Protein AF-A0A7M4A0P5-F1 (afdb_monomer_lite)

Secondary structure (DSSP, 8-state):
-HHHHHHHHHHHHHHHHHHHHHHHHHHHHHHHHHHIIIIIHHHHHHHHHHHHS-GGG---HHHHHHHHHHHHHHHHHHHHHHHHHHTT-HHHHHHTHHHHHHHHHHHHHHHHHHHH-

pLDDT: mean 84.83, std 9.19, range [52.91, 94.38]

Sequence (117 aa):
LRDILSDLSRDYERLNDLMNQRETELSGRGMLIIIFVSIGLPVLIAFIVGLFAPASKGFQITGFNQTFSLFFAAASAVAVGVSGRMMGRLKDTLWWLPMWMAVSMGLYLGAVKAVGG

Radius of gyration: 21.14 Å; chains: 1; bounding box: 45×18×69 Å

Foldseek 3Di:
DVVVVVVVVVVVVVVVVVLVVQLVVLVVVLVVLLCCLLPVVLLVVLQVCQVPVAPVPPDPVPVVLVVVLVVSLVSSLVSLQVSCVSSVNNVVSNVCSVVSSCSSSCSNVVNNVVRRD

Structure (mmCIF, N/CA/C/O backbone):
data_AF-A0A7M4A0P5-F1
#
_entry.id   AF-A0A7M4A0P5-F1
#
loop_
_atom_site.group_PDB
_atom_site.id
_atom_site.type_symbol
_atom_site.label_atom_id
_atom_site.label_alt_id
_atom_site.label_comp_id
_atom_site.label_asym_id
_atom_site.label_entity_id
_atom_site.label_seq_id
_atom_site.pdbx_PDB_ins_code
_atom_site.Cartn_x
_atom_site.Cartn_y
_atom_site.Cartn_z
_atom_site.occupancy
_atom_site.B_iso_or_equiv
_atom_site.auth_seq_id
_atom_site.auth_comp_id
_atom_site.auth_asym_id
_atom_site.auth_atom_id
_atom_site.pdbx_PDB_model_num
ATOM 1 N N . LEU A 1 1 ? -26.772 7.241 41.431 1.00 65.81 1 LEU A N 1
ATOM 2 C CA . LEU A 1 1 ? -25.488 6.514 41.247 1.00 65.81 1 LEU A CA 1
ATOM 3 C C . LEU A 1 1 ? -25.711 5.115 40.678 1.00 65.81 1 LEU A C 1
ATOM 5 O O . LEU A 1 1 ? -25.116 4.819 39.655 1.00 65.81 1 LEU A O 1
ATOM 9 N N . ARG A 1 2 ? -26.605 4.300 41.264 1.00 73.44 2 ARG A N 1
ATOM 10 C CA . ARG A 1 2 ? -27.056 3.026 40.666 1.00 73.44 2 ARG A CA 1
ATOM 11 C C . ARG A 1 2 ? -27.646 3.194 39.259 1.00 73.44 2 ARG A C 1
ATOM 13 O O . ARG A 1 2 ? -27.227 2.474 38.364 1.00 73.44 2 ARG A O 1
ATOM 20 N N . ASP A 1 3 ? -28.519 4.181 39.064 1.00 77.69 3 ASP A N 1
ATOM 21 C CA . ASP A 1 3 ? -29.153 4.415 37.754 1.00 77.69 3 ASP A CA 1
ATOM 22 C C . ASP A 1 3 ? -28.143 4.870 36.691 1.00 77.69 3 ASP A C 1
ATOM 24 O O . ASP A 1 3 ? -28.108 4.322 35.603 1.00 77.69 3 ASP A O 1
ATOM 28 N N . ILE A 1 4 ? -27.214 5.764 37.049 1.00 76.62 4 ILE A N 1
ATOM 29 C CA . ILE A 1 4 ? -26.133 6.222 36.153 1.00 76.62 4 ILE A CA 1
ATOM 30 C C . ILE A 1 4 ? -25.213 5.064 35.738 1.00 76.62 4 ILE A C 1
ATOM 32 O O . ILE A 1 4 ? -24.785 4.991 34.591 1.00 76.62 4 ILE A O 1
ATOM 36 N N . LEU A 1 5 ? -24.896 4.156 36.667 1.00 76.94 5 LEU A N 1
ATOM 37 C CA . LEU A 1 5 ? -24.068 2.986 36.371 1.00 76.94 5 LEU A CA 1
ATOM 38 C C . LEU A 1 5 ? -24.801 2.004 35.442 1.00 76.94 5 LEU A C 1
ATOM 40 O O . LEU A 1 5 ? -24.193 1.443 34.534 1.00 76.94 5 LEU A O 1
ATOM 44 N N . SER A 1 6 ? -26.108 1.831 35.663 1.00 85.81 6 SER A N 1
ATOM 45 C CA . SER A 1 6 ? -26.991 1.030 34.813 1.00 85.81 6 SER A CA 1
ATOM 46 C C . SER A 1 6 ? -27.073 1.613 33.399 1.00 85.81 6 SER A C 1
ATOM 48 O O . SER A 1 6 ? -26.879 0.887 32.426 1.00 85.81 6 SER A O 1
ATOM 50 N N . ASP A 1 7 ? -27.271 2.923 33.270 1.00 84.19 7 ASP A N 1
ATOM 51 C CA . ASP A 1 7 ? -27.342 3.598 31.972 1.00 84.19 7 ASP A CA 1
ATOM 52 C C . ASP A 1 7 ? -26.002 3.526 31.222 1.00 84.19 7 ASP A C 1
ATOM 54 O O . ASP A 1 7 ? -25.971 3.137 30.056 1.00 84.19 7 ASP A O 1
ATOM 58 N N . LEU A 1 8 ? -24.877 3.757 31.910 1.00 85.06 8 LEU A N 1
ATOM 59 C CA . LEU A 1 8 ? -23.538 3.599 31.329 1.00 85.06 8 LEU A CA 1
ATOM 60 C C . LEU A 1 8 ? -23.256 2.166 30.864 1.00 85.06 8 LEU A C 1
ATOM 62 O O . LEU A 1 8 ? -22.663 1.983 29.803 1.00 85.06 8 LEU A O 1
ATOM 66 N N . SER A 1 9 ? -23.672 1.147 31.625 1.00 84.00 9 SER A N 1
ATOM 67 C CA . SER A 1 9 ? -23.495 -0.251 31.206 1.00 84.00 9 SER A CA 1
ATOM 68 C C . SER A 1 9 ? -24.287 -0.580 29.942 1.00 84.00 9 SER A C 1
ATOM 70 O O . SER A 1 9 ? -23.777 -1.252 29.049 1.00 84.00 9 SER A O 1
ATOM 72 N N . ARG A 1 10 ? -25.500 -0.034 29.827 1.00 88.75 10 ARG A N 1
ATOM 73 C CA . ARG A 1 10 ? -26.390 -0.259 28.689 1.00 88.75 10 ARG A CA 1
ATOM 74 C C . ARG A 1 10 ? -25.909 0.460 27.429 1.00 88.75 10 ARG A C 1
ATOM 76 O O . ARG A 1 10 ? -26.010 -0.085 26.329 1.00 88.75 10 ARG A O 1
ATOM 83 N N . ASP A 1 11 ? -25.357 1.660 27.584 1.00 89.31 11 ASP A N 1
ATOM 84 C CA . ASP A 1 11 ? -24.736 2.400 26.485 1.00 89.31 11 ASP A CA 1
ATOM 85 C C . ASP A 1 11 ? -23.421 1.754 26.036 1.00 89.31 11 ASP A C 1
ATOM 87 O O . ASP A 1 11 ? -23.143 1.690 24.838 1.00 89.31 11 ASP A O 1
ATOM 91 N N . TYR A 1 12 ? -22.637 1.215 26.972 1.00 87.44 12 TYR A N 1
ATOM 92 C CA . TYR A 1 12 ? -21.416 0.480 26.651 1.00 87.44 12 TYR A CA 1
ATOM 93 C C . TYR A 1 12 ? -21.703 -0.780 25.828 1.00 87.44 12 TYR A C 1
ATOM 95 O O . TYR A 1 12 ? -21.047 -1.015 24.815 1.00 87.44 12 TYR A O 1
ATOM 103 N N . GLU A 1 13 ? -22.705 -1.562 26.226 1.00 90.19 13 GLU A N 1
ATOM 104 C CA . GLU A 1 13 ? -23.100 -2.786 25.526 1.00 90.19 13 GLU A CA 1
ATOM 105 C C . GLU A 1 13 ? -23.557 -2.485 24.090 1.00 90.19 13 GLU A C 1
ATOM 107 O O . GLU A 1 13 ? -23.064 -3.091 23.139 1.00 90.19 13 GLU A O 1
ATOM 112 N N . ARG A 1 14 ? -24.365 -1.432 23.903 1.00 90.75 14 ARG A N 1
ATOM 113 C CA . ARG A 1 14 ? -24.732 -0.940 22.565 1.00 90.75 14 ARG A CA 1
ATOM 114 C C . ARG A 1 14 ? -23.530 -0.513 21.734 1.00 90.75 14 ARG A C 1
ATOM 116 O O . ARG A 1 14 ? -23.475 -0.815 20.545 1.00 90.75 14 ARG A O 1
ATOM 123 N N . LEU A 1 15 ? -22.592 0.228 22.318 1.00 87.81 15 LEU A N 1
ATOM 124 C CA . LEU A 1 15 ? -21.390 0.658 21.603 1.00 87.81 15 LEU A CA 1
ATOM 125 C C . LEU A 1 15 ? -20.536 -0.538 21.181 1.00 87.81 15 LEU A C 1
ATOM 127 O O . LEU A 1 15 ? -20.020 -0.548 20.063 1.00 87.81 15 LEU A O 1
ATOM 131 N N . ASN A 1 16 ? -20.420 -1.543 22.044 1.00 88.75 16 ASN A N 1
ATOM 132 C CA . ASN A 1 16 ? -19.693 -2.767 21.750 1.00 88.75 16 ASN A CA 1
ATOM 133 C C . ASN A 1 16 ? -20.355 -3.560 20.611 1.00 88.75 16 ASN A C 1
ATOM 135 O O . ASN A 1 16 ? -19.671 -3.963 19.671 1.00 88.75 16 ASN A O 1
ATOM 139 N N . ASP A 1 17 ? -21.682 -3.694 20.631 1.00 90.94 17 ASP A N 1
ATOM 140 C CA . ASP A 1 17 ? -22.439 -4.353 19.562 1.00 90.94 17 ASP A CA 1
ATOM 141 C C . ASP A 1 17 ? -22.293 -3.620 18.221 1.00 90.94 17 ASP A C 1
ATOM 143 O O . ASP A 1 17 ? -22.026 -4.239 17.189 1.00 90.94 17 ASP A O 1
ATOM 147 N N . LEU A 1 18 ? -22.381 -2.284 18.233 1.00 85.94 18 LEU A N 1
ATOM 148 C CA . LEU A 1 18 ? -22.188 -1.453 17.040 1.00 85.94 18 LEU A CA 1
ATOM 149 C C . LEU A 1 18 ? -20.757 -1.541 16.496 1.00 85.94 18 LEU A C 1
ATOM 151 O O . LEU A 1 18 ? -20.554 -1.544 15.278 1.00 85.94 18 LEU A O 1
ATOM 155 N N . MET A 1 19 ? -19.756 -1.608 17.375 1.00 84.44 19 MET A N 1
ATOM 156 C CA . MET A 1 19 ? -18.367 -1.824 16.973 1.00 84.44 19 MET A CA 1
ATOM 157 C C . MET A 1 19 ? -18.178 -3.195 16.327 1.00 84.44 19 MET A C 1
ATOM 159 O O . MET A 1 19 ? -17.572 -3.277 15.259 1.00 84.44 19 MET A O 1
ATOM 163 N N . ASN A 1 20 ? -18.735 -4.246 16.928 1.00 85.88 20 ASN A N 1
ATOM 164 C CA . ASN A 1 20 ? -18.632 -5.605 16.412 1.00 85.88 20 ASN A CA 1
ATOM 165 C C . ASN A 1 20 ? -19.333 -5.751 15.049 1.00 85.88 20 ASN A C 1
ATOM 167 O O . ASN A 1 20 ? -18.789 -6.342 14.113 1.00 85.88 20 ASN A O 1
ATOM 171 N N . GLN A 1 21 ? -20.509 -5.136 14.892 1.00 86.38 21 GLN A N 1
ATOM 172 C CA . GLN A 1 21 ? -21.219 -5.104 13.615 1.00 86.38 21 GLN A CA 1
ATOM 173 C C . GLN A 1 21 ? -20.411 -4.363 12.540 1.00 86.38 21 GLN A C 1
ATOM 175 O O . GLN A 1 21 ? -20.231 -4.879 11.435 1.00 86.38 21 GLN A O 1
ATOM 180 N N . ARG A 1 22 ? -19.853 -3.190 12.874 1.00 81.62 22 ARG A N 1
ATOM 181 C CA . ARG A 1 22 ? -18.974 -2.433 11.970 1.00 81.62 22 ARG A CA 1
ATOM 182 C C . ARG A 1 22 ? -17.777 -3.272 11.524 1.00 81.62 22 ARG A C 1
ATOM 184 O O . ARG A 1 22 ? -17.454 -3.275 10.339 1.00 81.62 22 ARG A O 1
ATOM 191 N N . GLU A 1 23 ? -17.092 -3.933 12.453 1.00 81.06 23 GLU A N 1
ATOM 192 C CA . GLU A 1 23 ? -15.912 -4.743 12.138 1.00 81.06 23 GLU A CA 1
ATOM 193 C C . GLU A 1 23 ? -16.275 -5.910 11.212 1.00 81.06 23 GLU A C 1
ATOM 195 O O . GLU A 1 23 ? -15.597 -6.148 10.210 1.00 81.06 23 GLU A O 1
ATOM 200 N N . THR A 1 24 ? -17.403 -6.569 11.471 1.00 83.75 24 THR A N 1
ATOM 201 C CA . THR A 1 24 ? -17.895 -7.680 10.649 1.00 83.75 24 THR A CA 1
ATOM 202 C C . THR A 1 24 ? -18.227 -7.227 9.223 1.00 83.75 24 THR A C 1
ATOM 204 O O . THR A 1 24 ? -17.818 -7.868 8.256 1.00 83.75 24 THR A O 1
ATOM 207 N N . GLU A 1 25 ? -18.907 -6.090 9.061 1.00 83.88 25 GLU A N 1
ATOM 208 C CA . GLU A 1 25 ? -19.312 -5.585 7.743 1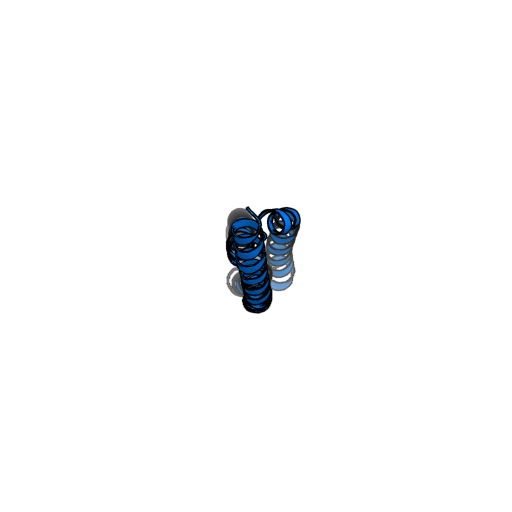.00 83.88 25 GL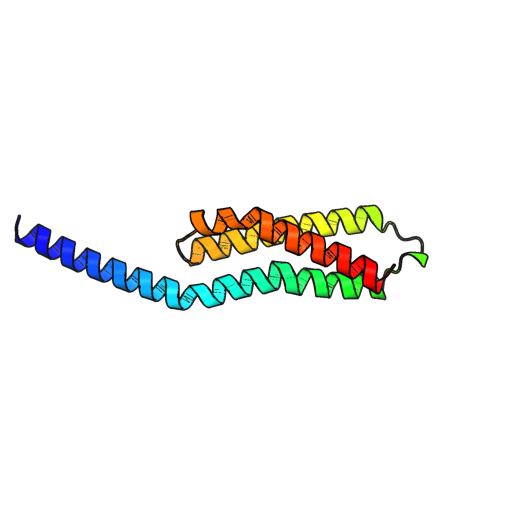U A CA 1
ATOM 209 C C . GLU A 1 25 ? -18.158 -4.949 6.945 1.00 83.88 25 GLU A C 1
ATOM 211 O O . GLU A 1 25 ? -18.136 -5.009 5.710 1.00 83.88 25 GLU A O 1
ATOM 216 N N . LEU A 1 26 ? -17.197 -4.314 7.627 1.00 84.31 26 LEU A N 1
ATOM 217 C CA . LEU A 1 26 ? -16.128 -3.546 6.978 1.00 84.31 26 LEU A CA 1
ATOM 218 C C . LEU A 1 26 ? -14.810 -4.306 6.829 1.00 84.31 26 LEU A C 1
ATOM 220 O O . LEU A 1 26 ? -14.016 -3.920 5.969 1.00 84.31 26 LEU A O 1
ATOM 224 N N . SER A 1 27 ? -14.574 -5.377 7.590 1.00 85.00 27 SER A N 1
ATOM 225 C CA . SER A 1 27 ? -13.334 -6.166 7.495 1.00 85.00 27 SER A CA 1
ATOM 226 C C . SER A 1 27 ? -13.111 -6.732 6.093 1.00 85.00 27 SER A C 1
ATOM 228 O O . SER A 1 27 ? -12.055 -6.517 5.495 1.00 85.00 27 SER A O 1
ATOM 230 N N . GLY A 1 28 ? -14.134 -7.370 5.515 1.00 85.94 28 GLY A N 1
ATOM 231 C CA . GLY A 1 28 ? -14.066 -7.923 4.162 1.00 85.94 28 GLY A CA 1
ATOM 232 C C . GLY A 1 28 ? -13.796 -6.850 3.105 1.00 85.94 28 GLY A C 1
ATOM 233 O O . GLY A 1 28 ? -12.939 -7.024 2.242 1.00 85.94 28 GLY A O 1
ATOM 234 N N . ARG A 1 29 ? -14.465 -5.694 3.204 1.00 88.56 29 ARG A N 1
ATOM 235 C CA . ARG A 1 29 ? -14.275 -4.574 2.265 1.00 88.56 29 ARG A CA 1
ATOM 236 C C . ARG A 1 29 ? -12.883 -3.955 2.380 1.00 88.56 29 ARG A C 1
ATOM 238 O O . ARG A 1 29 ? -12.251 -3.707 1.357 1.00 88.56 29 ARG A O 1
ATOM 245 N N . GLY A 1 30 ? -12.394 -3.739 3.602 1.00 87.94 30 GLY A N 1
ATOM 246 C CA . GLY A 1 30 ? -11.047 -3.224 3.846 1.00 87.94 30 GLY A CA 1
ATOM 247 C C . GLY A 1 30 ? -9.973 -4.156 3.288 1.00 87.94 30 GLY A C 1
ATOM 248 O O . GLY A 1 30 ? -9.065 -3.712 2.588 1.00 87.94 30 GLY A O 1
ATOM 249 N N . MET A 1 31 ? -10.118 -5.465 3.506 1.00 88.88 31 MET A N 1
ATOM 250 C CA . MET A 1 31 ? -9.176 -6.445 2.970 1.00 88.88 31 MET A CA 1
ATOM 251 C C . MET A 1 31 ? -9.180 -6.482 1.435 1.00 88.88 31 MET A C 1
ATOM 253 O O . MET A 1 31 ? -8.117 -6.523 0.816 1.00 88.88 31 MET A O 1
ATOM 257 N N . LEU A 1 32 ? -10.356 -6.405 0.802 1.00 91.50 32 LEU A N 1
ATOM 258 C CA . LEU A 1 32 ? -10.468 -6.353 -0.659 1.00 91.50 32 LEU A CA 1
ATOM 259 C C . LEU A 1 32 ? -9.756 -5.131 -1.255 1.00 91.50 32 LEU A C 1
ATOM 261 O O . LEU A 1 32 ? -9.066 -5.271 -2.263 1.00 91.50 32 LEU A O 1
ATOM 265 N N . ILE A 1 33 ? -9.872 -3.956 -0.623 1.00 91.75 33 ILE A N 1
ATOM 266 C CA . ILE A 1 33 ? -9.164 -2.739 -1.056 1.00 91.75 33 ILE A CA 1
ATOM 267 C C . ILE A 1 33 ? -7.648 -2.957 -0.994 1.00 91.75 33 ILE A C 1
ATOM 269 O O . ILE A 1 33 ? -6.944 -2.667 -1.963 1.00 91.75 33 ILE A O 1
ATOM 273 N N . ILE A 1 34 ? -7.144 -3.500 0.118 1.00 92.44 34 ILE A N 1
ATOM 274 C CA . ILE A 1 34 ? -5.711 -3.758 0.303 1.00 92.44 34 ILE A CA 1
ATOM 275 C C . ILE A 1 34 ? -5.190 -4.727 -0.763 1.00 92.44 34 ILE A C 1
ATOM 277 O O . ILE A 1 34 ? -4.160 -4.448 -1.377 1.00 92.44 34 ILE A O 1
ATOM 281 N N . ILE A 1 35 ? -5.906 -5.826 -1.020 1.00 93.06 35 ILE A N 1
ATOM 282 C CA . ILE A 1 35 ? -5.535 -6.829 -2.030 1.00 93.06 35 ILE A CA 1
ATOM 283 C C . ILE A 1 35 ? -5.565 -6.223 -3.434 1.00 93.06 35 ILE A C 1
ATOM 285 O O . ILE A 1 35 ? -4.619 -6.389 -4.203 1.00 93.06 35 ILE A O 1
ATOM 289 N N . PHE A 1 36 ? -6.626 -5.498 -3.783 1.00 93.81 36 PHE A N 1
ATOM 290 C CA . PHE A 1 36 ? -6.755 -4.905 -5.109 1.00 93.81 36 PHE A CA 1
ATOM 291 C C . PHE A 1 36 ? -5.624 -3.911 -5.394 1.00 93.81 36 PHE A C 1
ATOM 293 O O . PHE A 1 36 ? -4.998 -3.977 -6.452 1.00 93.81 36 PHE A O 1
ATOM 300 N N . VAL A 1 37 ? -5.315 -3.036 -4.434 1.00 93.56 37 VAL A N 1
ATOM 301 C CA . VAL A 1 37 ? -4.283 -2.005 -4.604 1.00 93.56 37 VAL A CA 1
ATOM 302 C C . VAL A 1 37 ? -2.869 -2.565 -4.497 1.00 93.56 37 VAL A C 1
ATOM 304 O O . VAL A 1 37 ? -1.999 -2.134 -5.244 1.00 93.56 37 VAL A O 1
ATOM 307 N N . SER A 1 38 ? -2.628 -3.522 -3.600 1.00 92.62 38 SER A N 1
ATOM 308 C CA . SER A 1 38 ? -1.274 -4.027 -3.326 1.00 92.62 38 SER A CA 1
ATOM 309 C C . SER A 1 38 ? -0.887 -5.247 -4.155 1.00 92.62 38 SER A C 1
ATOM 311 O O . SER A 1 38 ? 0.281 -5.612 -4.171 1.00 92.62 38 SER A O 1
ATOM 313 N N . ILE A 1 39 ? -1.840 -5.906 -4.817 1.00 93.44 39 ILE A N 1
ATOM 314 C CA . ILE A 1 39 ? -1.584 -7.105 -5.629 1.00 93.44 39 ILE A CA 1
ATOM 315 C C . ILE A 1 39 ? -2.141 -6.909 -7.035 1.00 93.44 39 ILE A C 1
ATOM 317 O O . ILE A 1 39 ? -1.390 -6.968 -8.006 1.00 93.44 39 ILE A O 1
ATOM 321 N N . GLY A 1 40 ? -3.444 -6.641 -7.151 1.00 91.69 40 GLY A N 1
ATOM 322 C CA . GLY A 1 40 ? -4.127 -6.575 -8.445 1.00 91.69 40 GLY A CA 1
ATOM 323 C C . GLY A 1 40 ? -3.547 -5.508 -9.375 1.00 91.69 40 GLY A C 1
ATOM 324 O O . GLY A 1 40 ? -3.117 -5.819 -10.485 1.00 91.69 40 GLY A O 1
ATOM 325 N N . LEU A 1 41 ? -3.499 -4.259 -8.909 1.00 92.88 41 LEU A N 1
ATOM 326 C CA . LEU A 1 41 ? -3.003 -3.122 -9.688 1.00 92.88 41 LEU A CA 1
ATOM 327 C C . LEU A 1 41 ? -1.525 -3.265 -10.110 1.00 92.88 41 LEU A C 1
ATOM 329 O O . LEU A 1 41 ? -1.258 -3.112 -11.305 1.00 92.88 41 LEU A O 1
ATOM 333 N N . PRO A 1 42 ? -0.575 -3.591 -9.207 1.00 91.81 42 PRO A N 1
ATOM 334 C CA . PRO A 1 42 ? 0.825 -3.811 -9.565 1.00 91.81 42 PRO A CA 1
ATOM 335 C C . PRO A 1 42 ? 1.010 -4.860 -10.657 1.00 91.81 42 PRO A C 1
ATOM 3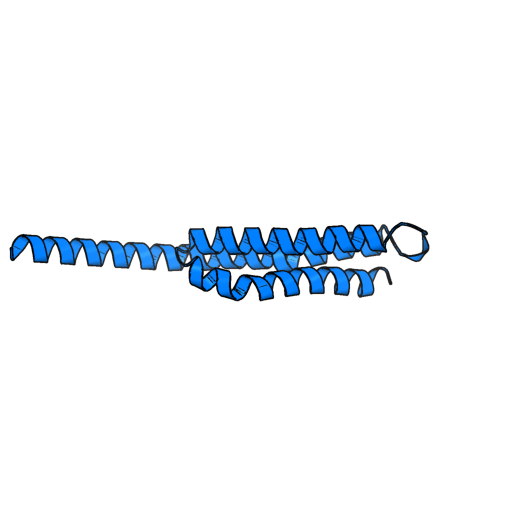37 O O . PRO A 1 42 ? 1.727 -4.612 -11.623 1.00 91.81 42 PRO A O 1
ATOM 340 N N . VAL A 1 43 ? 0.339 -6.010 -10.535 1.00 90.94 43 VAL A N 1
ATOM 341 C CA . VAL A 1 43 ? 0.453 -7.115 -11.498 1.00 90.94 43 VAL A CA 1
ATOM 342 C C . VAL A 1 43 ? -0.118 -6.721 -12.858 1.00 90.94 43 VAL A C 1
ATOM 344 O O . VAL A 1 43 ? 0.520 -6.951 -13.884 1.00 90.94 43 VAL A O 1
ATOM 347 N N . LEU A 1 44 ? -1.296 -6.095 -12.879 1.00 91.12 44 LEU A N 1
ATOM 348 C CA . LEU A 1 44 ? -1.971 -5.703 -14.117 1.00 91.12 44 LEU A CA 1
ATOM 349 C C . LEU A 1 44 ? -1.157 -4.641 -14.874 1.00 91.12 44 LEU A C 1
ATOM 351 O O . LEU A 1 44 ? -0.926 -4.769 -16.076 1.00 91.12 44 LEU A O 1
ATOM 355 N N . ILE A 1 45 ? -0.656 -3.625 -14.169 1.00 89.00 45 ILE A N 1
ATOM 356 C CA . ILE A 1 45 ? 0.163 -2.573 -14.782 1.00 89.00 45 ILE A CA 1
ATOM 357 C C . ILE A 1 45 ? 1.518 -3.127 -15.228 1.00 89.00 45 ILE A C 1
ATOM 359 O O . ILE A 1 45 ? 1.943 -2.835 -16.344 1.00 89.00 45 ILE A O 1
ATOM 363 N N . ALA A 1 46 ? 2.173 -3.963 -14.419 1.00 87.31 46 ALA A N 1
ATOM 364 C CA . ALA A 1 46 ? 3.419 -4.619 -14.808 1.00 87.31 46 ALA A CA 1
ATOM 365 C C . ALA A 1 46 ? 3.265 -5.456 -16.084 1.00 87.31 46 ALA A C 1
ATOM 367 O O . ALA A 1 46 ? 4.142 -5.431 -16.944 1.00 87.31 46 ALA A O 1
ATOM 368 N N . PHE A 1 47 ? 2.135 -6.151 -16.234 1.00 85.31 47 PHE A N 1
ATOM 369 C CA . PHE A 1 47 ? 1.822 -6.917 -17.436 1.00 85.31 47 PHE A CA 1
ATOM 370 C C . PHE A 1 47 ? 1.688 -6.020 -18.675 1.00 85.31 47 PHE A C 1
ATOM 372 O O . PHE A 1 47 ? 2.304 -6.295 -19.703 1.00 85.31 47 PHE A O 1
ATOM 379 N N . ILE A 1 48 ? 0.947 -4.911 -18.575 1.00 85.50 48 ILE A N 1
ATOM 380 C CA . ILE A 1 48 ? 0.799 -3.943 -19.676 1.00 85.50 48 ILE A CA 1
ATOM 381 C C . ILE A 1 48 ? 2.159 -3.336 -20.046 1.00 85.50 48 ILE A C 1
ATOM 383 O O . ILE A 1 48 ? 2.523 -3.294 -21.221 1.00 85.50 48 ILE A O 1
ATOM 387 N N . VAL A 1 49 ? 2.931 -2.890 -19.054 1.00 81.44 49 VAL A N 1
ATOM 388 C CA . VAL A 1 49 ? 4.258 -2.297 -19.271 1.00 81.44 49 VAL A CA 1
ATOM 389 C C . VAL A 1 49 ? 5.204 -3.309 -19.914 1.00 81.44 49 VAL A C 1
ATOM 391 O O . VAL A 1 49 ? 5.872 -2.972 -20.887 1.00 81.44 49 VAL A O 1
ATOM 394 N N . GLY A 1 50 ? 5.230 -4.552 -19.429 1.00 78.00 50 GLY A N 1
ATOM 395 C CA . GLY A 1 50 ? 6.083 -5.603 -19.981 1.00 78.00 50 GLY A CA 1
ATOM 396 C C . GLY A 1 50 ? 5.760 -5.938 -21.440 1.00 78.00 50 GLY A C 1
ATOM 397 O O . GLY A 1 50 ? 6.677 -6.132 -22.233 1.00 78.00 50 GLY A O 1
ATOM 398 N N . LEU A 1 51 ? 4.476 -5.947 -21.816 1.00 79.81 51 LEU A N 1
ATOM 399 C CA . LEU A 1 51 ? 4.055 -6.226 -23.191 1.00 79.81 51 LEU A CA 1
ATOM 400 C C . LEU A 1 51 ? 4.321 -5.066 -24.159 1.00 79.81 51 LEU A C 1
ATOM 402 O O . LEU A 1 51 ? 4.741 -5.294 -25.293 1.00 79.81 51 LEU A O 1
ATOM 406 N N . PHE A 1 52 ? 4.045 -3.828 -23.742 1.00 77.25 52 PHE A N 1
ATOM 407 C CA . PHE A 1 52 ? 4.028 -2.674 -24.649 1.00 77.25 52 PHE A CA 1
ATOM 408 C C . PHE A 1 52 ? 5.277 -1.787 -24.574 1.00 77.25 52 PHE A C 1
ATOM 410 O O . PHE A 1 52 ? 5.540 -1.040 -25.515 1.00 77.25 52 PHE A O 1
ATOM 417 N N . ALA A 1 53 ? 6.075 -1.886 -23.509 1.00 71.75 53 ALA A N 1
ATOM 418 C CA . ALA A 1 53 ? 7.340 -1.168 -23.344 1.00 71.75 53 ALA A CA 1
ATOM 419 C C . ALA A 1 53 ? 8.518 -2.129 -23.052 1.00 71.75 53 ALA A C 1
ATOM 421 O O . ALA A 1 53 ? 9.188 -1.989 -22.025 1.00 71.75 53 ALA A O 1
ATOM 422 N N . PRO A 1 54 ? 8.792 -3.110 -23.938 1.00 65.25 54 PRO A N 1
ATOM 423 C CA . PRO A 1 54 ? 9.836 -4.103 -23.710 1.00 65.25 54 PRO A CA 1
ATOM 424 C C . PRO A 1 54 ? 11.232 -3.477 -23.718 1.00 65.25 54 PRO A C 1
ATOM 426 O O . PRO A 1 54 ? 11.510 -2.514 -24.447 1.00 65.25 54 PRO A O 1
ATOM 429 N N . ALA A 1 55 ? 12.138 -4.068 -22.934 1.00 63.12 55 ALA A N 1
ATOM 430 C CA . ALA A 1 55 ? 13.447 -3.481 -22.675 1.00 63.12 55 ALA A CA 1
ATOM 431 C C . ALA A 1 55 ? 14.325 -3.301 -23.928 1.00 63.12 55 ALA A C 1
ATOM 433 O O . ALA A 1 55 ? 15.153 -2.392 -24.012 1.00 63.12 55 ALA A O 1
ATOM 434 N N . SER A 1 56 ? 14.075 -4.125 -24.943 1.00 60.75 56 SER A N 1
ATOM 435 C CA . SER A 1 56 ? 14.760 -4.134 -26.236 1.00 60.75 56 SER A CA 1
ATOM 436 C C . SER A 1 56 ? 14.537 -2.882 -27.095 1.00 60.75 56 SER A C 1
ATOM 438 O O . SER A 1 56 ? 15.261 -2.677 -28.066 1.00 60.75 56 SER A O 1
ATOM 440 N N . LYS A 1 57 ? 13.553 -2.032 -26.765 1.00 59.28 57 LYS A N 1
ATOM 441 C CA . LYS A 1 57 ? 13.182 -0.848 -27.563 1.00 59.28 57 LYS A CA 1
ATOM 442 C C . LYS A 1 57 ? 13.918 0.442 -27.158 1.00 59.28 57 LYS A C 1
ATOM 444 O O . LYS A 1 57 ? 13.644 1.486 -27.740 1.00 59.28 57 LYS A O 1
ATOM 449 N N . GLY A 1 58 ? 14.841 0.393 -26.189 1.00 54.84 58 GLY A N 1
ATOM 450 C CA . GLY A 1 58 ? 15.681 1.542 -25.806 1.00 54.84 58 GLY A CA 1
ATOM 451 C C . GLY A 1 58 ? 14.978 2.621 -24.967 1.00 54.84 58 GLY A C 1
ATOM 452 O O . GLY A 1 58 ? 15.455 3.750 -24.885 1.00 54.84 58 GLY A O 1
ATOM 453 N N . PHE A 1 59 ? 13.840 2.295 -24.348 1.00 63.56 59 PHE A N 1
ATOM 454 C CA . PHE A 1 59 ? 13.113 3.200 -23.452 1.00 63.56 59 PHE A CA 1
ATOM 455 C C . PHE A 1 59 ? 13.830 3.329 -22.090 1.00 63.56 59 PHE A C 1
ATOM 457 O O . PHE A 1 59 ? 14.526 2.411 -21.667 1.00 63.56 59 PHE A O 1
ATOM 464 N N . GLN A 1 60 ? 13.665 4.447 -21.372 1.00 61.38 60 GLN A N 1
ATOM 465 C CA . GLN A 1 60 ? 14.251 4.679 -20.035 1.00 61.38 60 GLN A CA 1
ATOM 466 C C . GLN A 1 60 ? 13.551 3.818 -18.957 1.00 61.38 60 GLN A C 1
ATOM 468 O O . GLN A 1 60 ? 12.802 4.313 -18.116 1.00 61.38 60 GLN A O 1
ATOM 473 N N . ILE A 1 61 ? 13.772 2.503 -18.996 1.00 69.25 61 ILE A N 1
ATOM 474 C CA . ILE A 1 61 ? 13.035 1.506 -18.201 1.00 69.25 61 ILE A CA 1
ATOM 475 C C . ILE A 1 61 ? 13.384 1.591 -16.711 1.00 69.25 61 ILE A C 1
ATOM 477 O O . ILE A 1 61 ? 12.524 1.367 -15.863 1.00 69.25 61 ILE A O 1
ATOM 481 N N . THR A 1 62 ? 14.621 1.961 -16.369 1.00 72.81 62 THR A N 1
ATOM 482 C CA . THR A 1 62 ? 15.081 2.005 -14.972 1.00 72.81 62 THR A CA 1
ATOM 483 C C . THR A 1 62 ? 14.387 3.106 -14.172 1.00 72.81 62 THR A C 1
ATOM 485 O O . THR A 1 62 ? 13.801 2.820 -13.130 1.00 72.81 62 THR A O 1
ATOM 488 N N . GLY A 1 63 ? 14.400 4.349 -14.670 1.00 77.88 63 GLY A N 1
ATOM 489 C CA . GLY A 1 63 ? 13.748 5.476 -13.993 1.00 77.88 63 GLY A CA 1
ATOM 490 C C . GLY A 1 63 ? 12.232 5.297 -13.919 1.00 77.88 63 GLY A C 1
ATOM 491 O O . GLY A 1 63 ? 11.635 5.497 -12.865 1.00 77.88 63 GLY A O 1
ATOM 492 N N . PHE A 1 64 ? 11.627 4.814 -15.006 1.00 81.81 64 PHE A N 1
ATOM 493 C CA . PHE A 1 64 ? 10.202 4.503 -15.061 1.00 81.81 64 PHE A CA 1
ATOM 494 C C . PHE A 1 64 ? 9.804 3.443 -14.023 1.00 81.81 64 PHE A C 1
ATOM 496 O O . PHE A 1 64 ? 8.920 3.682 -13.199 1.00 81.81 64 PHE A O 1
ATOM 503 N N . ASN A 1 65 ? 10.492 2.297 -13.994 1.00 82.81 65 ASN A N 1
ATOM 504 C CA . ASN A 1 65 ? 10.186 1.229 -13.042 1.00 82.81 65 ASN A CA 1
ATOM 505 C C . ASN A 1 65 ? 10.417 1.652 -11.595 1.00 82.81 65 ASN A C 1
ATOM 507 O O . ASN A 1 65 ? 9.636 1.270 -10.726 1.00 82.81 65 ASN A O 1
ATOM 511 N N . GLN A 1 66 ? 11.440 2.464 -11.329 1.00 85.62 66 GLN A N 1
ATOM 512 C CA . GLN A 1 66 ? 11.675 3.009 -9.998 1.00 85.62 66 GLN A CA 1
ATOM 513 C C . GLN A 1 66 ? 10.519 3.918 -9.556 1.00 85.62 66 GLN A C 1
ATOM 515 O O . GLN A 1 66 ? 10.001 3.743 -8.451 1.00 85.62 66 GLN A O 1
ATOM 520 N N . THR A 1 67 ? 10.047 4.826 -10.415 1.00 87.62 67 THR A N 1
ATOM 521 C CA . THR A 1 67 ? 8.896 5.687 -10.105 1.00 87.62 67 THR A CA 1
ATOM 522 C C . THR A 1 67 ? 7.630 4.874 -9.845 1.00 87.62 67 THR A C 1
ATOM 524 O O . THR A 1 67 ? 6.957 5.113 -8.844 1.00 87.62 67 THR A O 1
ATOM 527 N N . PHE A 1 68 ? 7.326 3.882 -10.685 1.00 87.75 68 PHE A N 1
ATOM 528 C CA . PHE A 1 68 ? 6.154 3.026 -10.482 1.00 87.75 68 PHE A CA 1
ATOM 529 C C . PHE A 1 68 ? 6.265 2.179 -9.213 1.00 87.75 68 PHE A C 1
ATOM 531 O O . PHE A 1 68 ? 5.302 2.077 -8.460 1.00 87.75 68 PHE A O 1
ATOM 538 N N . SER A 1 69 ? 7.448 1.643 -8.915 1.00 88.50 69 SER A N 1
ATOM 539 C CA . SER A 1 69 ? 7.688 0.880 -7.688 1.00 88.50 69 SER A CA 1
ATOM 540 C C . SER A 1 69 ? 7.416 1.714 -6.422 1.00 88.50 69 SER A C 1
ATOM 542 O O . SER A 1 69 ? 6.738 1.247 -5.505 1.00 88.50 69 SER A O 1
ATOM 544 N N . LEU A 1 70 ? 7.847 2.983 -6.406 1.00 90.94 70 LEU A N 1
ATOM 545 C CA . LEU A 1 70 ? 7.579 3.929 -5.317 1.00 90.94 70 LEU A CA 1
ATOM 546 C C . LEU A 1 70 ? 6.107 4.342 -5.259 1.00 90.94 70 LEU A C 1
ATOM 548 O O . LEU A 1 70 ? 5.539 4.431 -4.171 1.00 90.94 70 LEU A O 1
ATOM 552 N N . PHE A 1 71 ? 5.481 4.567 -6.416 1.00 92.62 71 PHE A N 1
ATOM 553 C CA . PHE A 1 71 ? 4.054 4.859 -6.503 1.00 92.62 71 PHE A CA 1
ATOM 554 C C . PHE A 1 71 ? 3.221 3.732 -5.886 1.00 92.62 71 PHE A C 1
ATOM 556 O O . PHE A 1 71 ? 2.351 3.999 -5.064 1.00 92.62 71 PHE A O 1
ATOM 563 N N . PHE A 1 72 ? 3.518 2.476 -6.221 1.00 93.19 72 PHE A N 1
ATOM 564 C CA . PHE A 1 72 ? 2.806 1.319 -5.684 1.00 93.19 72 PHE A CA 1
ATOM 565 C C . PHE A 1 72 ? 3.029 1.131 -4.185 1.00 93.19 72 PHE A C 1
ATOM 567 O O . PHE A 1 72 ? 2.079 0.834 -3.461 1.00 93.19 72 PHE A O 1
ATOM 574 N N . ALA A 1 73 ? 4.239 1.396 -3.692 1.00 93.06 73 ALA A N 1
ATOM 575 C CA . ALA A 1 73 ? 4.503 1.422 -2.259 1.00 93.06 73 ALA A CA 1
ATOM 576 C C . ALA A 1 73 ? 3.660 2.503 -1.547 1.00 93.06 73 ALA A C 1
ATOM 578 O O . ALA A 1 73 ? 3.003 2.221 -0.543 1.00 93.06 73 ALA A O 1
ATOM 579 N N . ALA A 1 74 ? 3.606 3.725 -2.087 1.00 94.38 74 ALA A N 1
ATOM 580 C CA . ALA A 1 74 ? 2.794 4.808 -1.530 1.00 94.38 74 ALA A CA 1
ATOM 581 C C . ALA A 1 74 ? 1.284 4.511 -1.607 1.00 94.38 74 ALA A C 1
ATOM 583 O O . ALA A 1 74 ? 0.557 4.726 -0.637 1.00 94.38 74 ALA A O 1
ATOM 584 N N . ALA A 1 75 ? 0.808 3.967 -2.728 1.00 93.62 75 ALA A N 1
ATOM 585 C CA . ALA A 1 75 ? -0.590 3.596 -2.925 1.00 93.62 75 ALA A CA 1
ATOM 586 C C . ALA A 1 75 ? -1.032 2.502 -1.942 1.00 93.62 75 ALA A C 1
ATOM 588 O O . ALA A 1 75 ? -2.096 2.618 -1.332 1.00 93.62 75 ALA A O 1
ATOM 589 N N . SER A 1 76 ? -0.195 1.485 -1.715 1.00 93.44 76 SER A N 1
ATOM 590 C CA . SER A 1 76 ? -0.440 0.454 -0.703 1.00 93.44 76 SER A CA 1
ATOM 591 C C . SER A 1 76 ? -0.496 1.034 0.709 1.00 93.44 76 SER A C 1
ATOM 593 O O . SER A 1 76 ? -1.388 0.673 1.474 1.00 93.44 76 SER A O 1
ATOM 595 N N . ALA A 1 77 ? 0.382 1.981 1.049 1.00 93.56 77 ALA A N 1
ATOM 596 C CA . ALA A 1 77 ? 0.333 2.660 2.344 1.00 93.56 77 ALA A CA 1
ATOM 597 C C . ALA A 1 77 ? -0.991 3.422 2.548 1.00 93.56 77 ALA A C 1
ATOM 599 O O . ALA A 1 77 ? -1.609 3.322 3.611 1.00 93.56 77 ALA A O 1
ATOM 600 N N . VAL A 1 78 ? -1.473 4.124 1.516 1.00 93.56 78 VAL A N 1
ATOM 601 C CA . VAL A 1 78 ? -2.774 4.814 1.550 1.00 93.56 78 VAL A CA 1
ATOM 602 C C . VAL A 1 78 ? -3.926 3.815 1.678 1.00 93.56 78 VAL A C 1
ATOM 604 O O . VAL A 1 78 ? -4.807 4.009 2.514 1.00 93.56 78 VAL A O 1
ATOM 607 N N . ALA A 1 79 ? -3.911 2.723 0.912 1.00 92.38 79 ALA A N 1
ATOM 608 C CA . ALA A 1 79 ? -4.952 1.696 0.954 1.00 92.38 79 ALA A CA 1
ATOM 609 C C . ALA A 1 79 ? -5.064 1.031 2.336 1.00 92.38 79 ALA A C 1
ATOM 611 O O . ALA A 1 79 ? -6.166 0.888 2.871 1.00 92.38 79 ALA A O 1
ATOM 612 N N . VAL A 1 80 ? -3.926 0.681 2.941 1.00 92.44 80 VAL A N 1
ATOM 613 C CA . VAL A 1 80 ? -3.843 0.123 4.299 1.00 92.44 80 VAL A CA 1
ATOM 614 C C . VAL A 1 80 ? -4.326 1.146 5.332 1.00 92.44 80 VAL A C 1
ATOM 616 O O . VAL A 1 80 ? -5.114 0.802 6.213 1.00 92.44 80 VAL A O 1
ATOM 619 N N . GLY A 1 81 ? -3.943 2.419 5.196 1.00 91.81 81 GLY A N 1
ATOM 620 C CA . GLY A 1 81 ? -4.380 3.493 6.092 1.00 91.81 81 GLY A CA 1
ATOM 621 C C . GLY A 1 81 ? -5.890 3.753 6.049 1.00 91.81 81 GLY A C 1
ATOM 622 O O . GLY A 1 81 ? -6.539 3.835 7.094 1.00 91.81 81 GLY A O 1
ATOM 623 N N . VAL A 1 82 ? -6.476 3.836 4.851 1.00 91.44 82 VAL A N 1
ATOM 624 C CA . VAL A 1 82 ? -7.926 4.027 4.674 1.00 91.44 82 VAL A CA 1
ATOM 625 C C . VAL A 1 82 ? -8.692 2.823 5.223 1.00 91.44 82 VAL A C 1
ATOM 627 O O . VAL A 1 82 ? -9.624 2.999 6.009 1.00 91.44 82 VAL A O 1
ATOM 630 N N . SER A 1 83 ? -8.252 1.607 4.897 1.00 89.94 83 SER A N 1
ATOM 631 C CA . SER A 1 83 ? -8.891 0.370 5.362 1.00 89.94 83 SER A CA 1
ATOM 632 C C . SER A 1 83 ? -8.823 0.233 6.887 1.00 89.94 83 SER A C 1
ATOM 634 O O . SER A 1 83 ? -9.829 -0.065 7.532 1.00 89.94 83 SER A O 1
ATOM 636 N N . GLY A 1 84 ? -7.672 0.543 7.490 1.00 89.19 84 GLY A N 1
ATOM 637 C CA . GLY A 1 84 ? -7.499 0.545 8.943 1.00 89.19 84 GLY A CA 1
ATOM 638 C C . GLY A 1 84 ? -8.381 1.575 9.652 1.00 89.19 84 GLY A C 1
ATOM 639 O O . GLY A 1 84 ? -8.942 1.285 10.711 1.00 89.19 84 GLY A O 1
ATOM 640 N N . ARG A 1 85 ? -8.567 2.764 9.057 1.00 90.06 85 ARG A N 1
ATOM 641 C CA . ARG A 1 85 ? -9.492 3.781 9.583 1.00 90.06 85 ARG A CA 1
ATOM 642 C C . ARG A 1 85 ? -10.942 3.301 9.525 1.00 90.06 85 ARG A C 1
ATOM 644 O O . ARG A 1 85 ? -11.675 3.500 10.489 1.00 90.06 85 ARG A O 1
ATOM 651 N N . MET A 1 86 ? -11.352 2.670 8.425 1.00 87.31 86 MET A N 1
ATOM 652 C CA . MET A 1 86 ? -12.717 2.158 8.249 1.00 87.31 86 MET A CA 1
ATOM 653 C C . MET A 1 86 ? -13.066 1.090 9.290 1.00 87.31 86 MET A C 1
ATOM 655 O O . MET A 1 86 ? -14.145 1.138 9.874 1.00 87.31 86 MET A O 1
ATOM 659 N N . MET A 1 87 ? -12.135 0.181 9.581 1.00 83.31 87 MET A N 1
ATOM 660 C CA . MET A 1 87 ? -12.321 -0.877 10.580 1.00 83.31 87 MET A CA 1
ATOM 661 C C . MET A 1 87 ? -12.208 -0.380 12.033 1.00 83.31 87 MET A C 1
ATOM 663 O O . MET A 1 87 ? -12.453 -1.141 12.959 1.00 83.31 87 MET A O 1
ATOM 667 N N . GLY A 1 88 ? -11.814 0.878 12.268 1.00 83.00 88 GLY A N 1
ATOM 668 C CA . GLY A 1 88 ? -11.554 1.395 13.618 1.00 83.00 88 GLY A CA 1
ATOM 669 C C . GLY A 1 88 ? -10.278 0.843 14.273 1.00 83.00 88 GLY A C 1
ATOM 670 O O . GLY A 1 88 ? -10.001 1.157 15.427 1.00 83.00 88 GLY A O 1
ATOM 671 N N . ARG A 1 89 ? -9.467 0.074 13.533 1.00 82.31 89 ARG A N 1
ATOM 672 C CA . ARG A 1 89 ? -8.255 -0.624 14.004 1.00 82.31 89 ARG A CA 1
ATOM 673 C C . ARG A 1 89 ? -7.004 -0.140 13.276 1.00 82.31 89 ARG A C 1
ATOM 675 O O . ARG A 1 89 ? -6.194 -0.917 12.769 1.00 82.31 89 ARG A O 1
ATOM 682 N N . LEU A 1 90 ? -6.848 1.181 13.205 1.00 84.25 90 LEU A N 1
ATOM 683 C CA . LEU A 1 90 ? -5.775 1.810 12.435 1.00 84.25 90 LEU A CA 1
ATOM 684 C C . LEU A 1 90 ? -4.380 1.395 12.927 1.00 84.25 90 LEU A C 1
ATOM 686 O O . LEU A 1 90 ? -3.519 1.122 12.101 1.00 84.25 90 LEU A O 1
ATOM 690 N N . LYS A 1 91 ? -4.164 1.315 14.248 1.00 85.19 91 LYS A N 1
ATOM 691 C CA . LYS A 1 91 ? -2.859 0.958 14.837 1.00 85.19 91 LYS A CA 1
ATOM 692 C C . LYS A 1 91 ? -2.426 -0.458 14.457 1.00 85.19 91 LYS A C 1
ATOM 694 O O . LYS A 1 91 ? -1.316 -0.636 13.966 1.00 85.19 91 LYS A O 1
ATOM 699 N N . ASP A 1 92 ? -3.328 -1.424 14.612 1.00 86.50 92 ASP A N 1
ATOM 700 C CA . ASP A 1 92 ? -3.073 -2.823 14.252 1.00 86.50 92 ASP A CA 1
ATOM 701 C C . ASP A 1 92 ? -2.803 -2.961 12.752 1.00 86.50 92 ASP A C 1
ATOM 703 O O . ASP A 1 92 ? -1.904 -3.680 12.331 1.00 86.50 92 ASP A O 1
ATOM 707 N N . THR A 1 93 ? -3.557 -2.225 11.935 1.00 84.88 93 THR A N 1
ATOM 708 C CA . THR A 1 93 ? -3.429 -2.265 10.474 1.00 84.88 93 THR A CA 1
ATOM 709 C C . THR A 1 93 ? -2.127 -1.602 10.000 1.00 84.88 93 THR A C 1
ATOM 711 O O . THR A 1 93 ? -1.491 -2.097 9.070 1.00 84.88 93 THR A O 1
ATOM 714 N N . LEU A 1 94 ? -1.676 -0.531 10.668 1.00 87.38 94 LEU A N 1
ATOM 715 C CA . LEU A 1 94 ? -0.409 0.146 10.363 1.00 87.38 94 LEU A CA 1
ATOM 716 C C . LEU A 1 94 ? 0.815 -0.737 10.617 1.00 87.38 94 LEU A C 1
ATOM 718 O O . LEU A 1 94 ? 1.822 -0.571 9.936 1.00 87.38 94 LEU A O 1
ATOM 722 N N . TRP A 1 95 ? 0.742 -1.674 11.566 1.00 89.56 95 TRP A N 1
ATOM 723 C CA . TRP A 1 95 ? 1.838 -2.610 11.823 1.00 89.56 95 TRP A CA 1
ATOM 724 C C . TRP A 1 95 ? 2.192 -3.438 10.579 1.00 89.56 95 TRP A C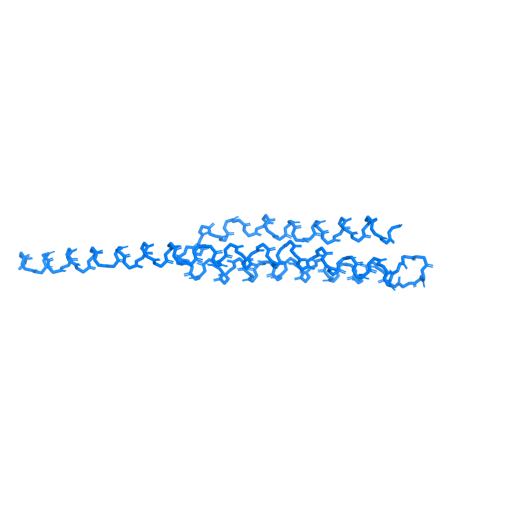 1
ATOM 726 O O . TRP A 1 95 ? 3.361 -3.684 10.293 1.00 89.56 95 TRP A O 1
ATOM 736 N N . TRP A 1 96 ? 1.181 -3.802 9.788 1.00 88.19 96 TRP A N 1
ATOM 737 C CA . TRP A 1 96 ? 1.343 -4.583 8.561 1.00 88.19 96 TRP A CA 1
ATOM 738 C C . TRP A 1 96 ? 1.699 -3.739 7.332 1.00 88.19 96 TRP A C 1
ATOM 740 O O . TRP A 1 96 ? 1.940 -4.289 6.258 1.00 88.19 96 TRP A O 1
ATOM 750 N N . LEU A 1 97 ? 1.751 -2.413 7.459 1.00 92.12 97 LEU A N 1
ATOM 751 C CA . LEU A 1 97 ? 1.978 -1.497 6.343 1.00 92.12 97 LEU A CA 1
ATOM 752 C C . LEU A 1 97 ? 3.294 -1.769 5.588 1.00 92.12 97 LEU A C 1
ATOM 754 O O . LEU A 1 97 ? 3.232 -1.868 4.360 1.00 92.12 97 LEU A O 1
ATOM 758 N N . PRO A 1 98 ? 4.458 -1.973 6.245 1.00 92.81 98 PRO A N 1
ATOM 759 C CA . PRO A 1 98 ? 5.705 -2.257 5.530 1.00 92.81 98 PRO A CA 1
ATOM 760 C C . PRO A 1 98 ? 5.638 -3.540 4.694 1.00 92.81 98 PRO A C 1
ATOM 762 O O . PRO A 1 98 ? 6.208 -3.599 3.606 1.00 92.81 98 PRO A O 1
ATOM 765 N N . MET A 1 99 ? 4.903 -4.551 5.171 1.00 93.50 99 MET A N 1
ATOM 766 C CA . MET A 1 99 ? 4.701 -5.802 4.441 1.00 93.50 99 MET A CA 1
ATOM 767 C C . MET A 1 99 ? 3.914 -5.557 3.150 1.00 93.50 99 MET A C 1
ATOM 769 O O . MET A 1 99 ? 4.368 -5.951 2.079 1.00 93.50 99 MET A O 1
ATOM 773 N N . TRP A 1 100 ? 2.797 -4.828 3.217 1.00 93.56 100 TRP A N 1
ATOM 774 C CA . TRP A 1 100 ? 1.985 -4.519 2.035 1.00 93.56 100 TRP A CA 1
ATOM 775 C C . TRP A 1 100 ? 2.718 -3.649 1.010 1.00 93.56 100 TRP A C 1
ATOM 777 O O . TRP A 1 100 ? 2.581 -3.873 -0.193 1.00 93.56 100 TRP A O 1
ATOM 787 N N . MET A 1 101 ? 3.541 -2.701 1.468 1.00 93.56 101 MET A N 1
ATOM 788 C CA . MET A 1 101 ? 4.409 -1.914 0.586 1.00 93.56 101 MET A CA 1
ATOM 789 C C . MET A 1 101 ? 5.422 -2.801 -0.146 1.00 93.56 101 MET A C 1
ATOM 791 O O . MET A 1 101 ? 5.573 -2.689 -1.363 1.00 93.56 101 MET A O 1
ATOM 795 N N . ALA A 1 102 ? 6.091 -3.699 0.583 1.00 92.75 102 ALA A N 1
ATOM 796 C CA . ALA A 1 102 ? 7.079 -4.608 0.015 1.00 92.75 102 ALA A CA 1
ATOM 797 C C . ALA A 1 102 ? 6.452 -5.593 -0.981 1.00 92.75 102 ALA A C 1
ATOM 799 O O . ALA A 1 102 ? 7.017 -5.814 -2.050 1.00 92.75 102 ALA A O 1
ATOM 800 N N . VAL A 1 103 ? 5.271 -6.141 -0.671 1.00 93.88 103 VAL A N 1
ATOM 801 C CA . VAL A 1 103 ? 4.518 -7.029 -1.572 1.00 93.88 103 VAL A CA 1
ATOM 802 C C . VAL A 1 103 ? 4.181 -6.312 -2.875 1.00 93.88 103 VAL A C 1
ATOM 804 O O . VAL A 1 103 ? 4.476 -6.826 -3.948 1.00 93.88 103 VAL A O 1
ATOM 807 N N . SER A 1 104 ? 3.630 -5.104 -2.790 1.00 93.06 104 SER A N 1
ATOM 808 C CA . SER A 1 104 ? 3.231 -4.306 -3.953 1.00 93.06 104 SER A CA 1
ATOM 809 C C . SER A 1 104 ? 4.413 -3.976 -4.867 1.00 93.06 104 SER A C 1
ATOM 811 O O . SER A 1 104 ? 4.379 -4.209 -6.078 1.00 93.06 104 SER A O 1
ATOM 813 N N . MET A 1 105 ? 5.517 -3.527 -4.266 1.00 91.50 105 MET A N 1
ATOM 814 C CA . MET A 1 105 ? 6.751 -3.212 -4.978 1.00 91.50 105 MET A CA 1
ATOM 815 C C . MET A 1 105 ? 7.394 -4.461 -5.600 1.00 91.50 105 MET A C 1
ATOM 817 O O . MET A 1 105 ? 7.803 -4.445 -6.763 1.00 91.50 105 MET A O 1
ATOM 821 N N . GLY A 1 106 ? 7.459 -5.553 -4.834 1.00 89.75 106 GLY A N 1
ATOM 822 C CA . GLY A 1 106 ? 8.029 -6.826 -5.265 1.00 89.75 106 GLY A CA 1
ATOM 823 C C . GLY A 1 106 ? 7.232 -7.471 -6.395 1.00 89.75 106 GLY A C 1
ATOM 824 O O . GLY A 1 106 ? 7.828 -7.951 -7.357 1.00 89.75 106 GLY A O 1
ATOM 825 N N . LEU A 1 107 ? 5.900 -7.426 -6.327 1.00 91.56 107 LEU A N 1
ATOM 826 C CA . LEU A 1 107 ? 5.027 -7.931 -7.384 1.00 91.56 107 LEU A CA 1
ATOM 827 C C . LEU A 1 107 ? 5.185 -7.137 -8.676 1.00 91.56 107 LEU A C 1
ATOM 829 O O . LEU A 1 107 ? 5.314 -7.750 -9.731 1.00 91.56 107 LEU A O 1
ATOM 833 N N . TYR A 1 108 ? 5.236 -5.803 -8.606 1.00 89.06 108 TYR A N 1
ATOM 834 C CA . TYR A 1 108 ? 5.470 -4.979 -9.792 1.00 89.06 108 TYR A CA 1
ATOM 835 C C . TYR A 1 108 ? 6.810 -5.322 -10.458 1.00 89.06 108 TYR A C 1
ATOM 837 O O . TYR A 1 108 ? 6.851 -5.685 -11.633 1.00 89.06 108 TYR A O 1
ATOM 845 N N . LEU A 1 109 ? 7.911 -5.263 -9.701 1.00 86.25 109 LEU A N 1
ATOM 846 C CA . LEU A 1 109 ? 9.252 -5.512 -10.239 1.00 86.25 109 LEU A CA 1
ATOM 847 C C . LEU A 1 109 ? 9.418 -6.955 -10.735 1.00 86.25 109 LEU A C 1
ATOM 849 O O . LEU A 1 109 ? 10.016 -7.182 -11.788 1.00 86.25 109 LEU A O 1
ATOM 853 N N . GLY A 1 110 ? 8.871 -7.923 -9.997 1.00 85.44 110 GLY A N 1
ATOM 854 C CA . GLY A 1 110 ? 8.883 -9.333 -10.372 1.00 85.44 110 GLY A CA 1
ATOM 855 C C . GLY A 1 110 ? 8.103 -9.597 -11.658 1.00 85.44 110 GLY A C 1
ATOM 856 O O . GLY A 1 110 ? 8.617 -10.262 -12.556 1.00 85.44 110 GLY A O 1
ATOM 857 N N . ALA A 1 111 ? 6.901 -9.033 -11.786 1.00 84.38 111 ALA A N 1
ATOM 858 C CA . ALA A 1 111 ? 6.067 -9.202 -12.970 1.00 84.38 111 ALA A CA 1
ATOM 859 C C . ALA A 1 111 ? 6.666 -8.515 -14.208 1.00 84.38 111 ALA A C 1
ATOM 861 O O . ALA A 1 111 ? 6.707 -9.129 -15.272 1.00 84.38 111 ALA A O 1
ATOM 862 N N . VAL A 1 112 ? 7.213 -7.298 -14.080 1.00 80.62 112 VAL A N 1
ATOM 863 C CA . VAL A 1 112 ? 7.895 -6.628 -15.205 1.00 80.62 112 VAL A CA 1
ATOM 864 C C . VAL A 1 112 ? 9.084 -7.458 -15.687 1.00 80.62 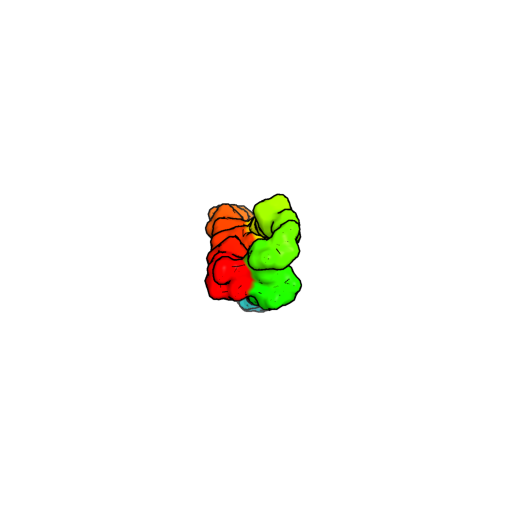112 VAL A C 1
ATOM 866 O O . VAL A 1 112 ? 9.246 -7.648 -16.891 1.00 80.62 112 VAL A O 1
ATOM 869 N N . LYS A 1 113 ? 9.884 -8.010 -14.765 1.00 80.12 113 LYS A N 1
ATOM 870 C CA . LYS A 1 113 ? 11.025 -8.868 -15.112 1.00 80.12 113 LYS A CA 1
ATOM 871 C C . LYS A 1 113 ? 10.601 -10.175 -15.791 1.00 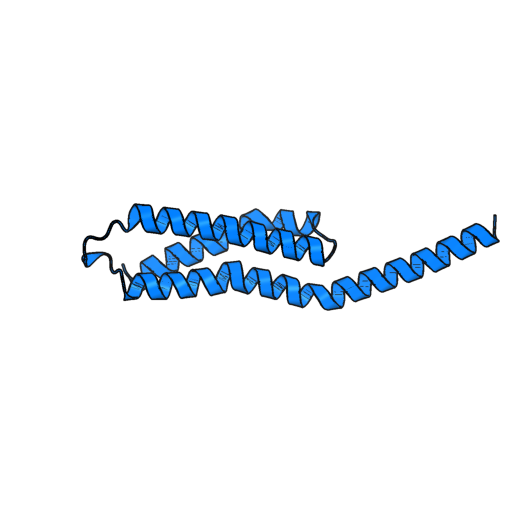80.12 113 LYS A C 1
ATOM 873 O O . LYS A 1 113 ? 11.337 -10.677 -16.630 1.00 80.12 113 LYS A O 1
ATOM 878 N N . ALA A 1 114 ? 9.443 -10.725 -15.431 1.00 80.94 114 ALA A N 1
ATOM 879 C CA . ALA A 1 114 ? 8.927 -11.956 -16.024 1.00 80.94 114 ALA A CA 1
ATOM 880 C C . ALA A 1 114 ? 8.331 -11.755 -17.429 1.00 80.94 114 ALA A C 1
ATOM 882 O O . ALA A 1 114 ? 8.371 -12.681 -18.233 1.00 80.94 114 ALA A O 1
ATOM 883 N N . VAL A 1 115 ? 7.760 -10.579 -17.717 1.00 73.75 115 VAL A N 1
ATOM 884 C CA . VAL A 1 115 ? 7.025 -10.316 -18.970 1.00 73.75 115 VAL A CA 1
ATOM 885 C C . VAL A 1 115 ? 7.866 -9.566 -20.008 1.00 73.75 115 VAL A C 1
ATOM 887 O O . VAL A 1 115 ? 7.749 -9.852 -21.194 1.00 73.75 115 VAL A O 1
ATOM 890 N N . GLY A 1 116 ? 8.680 -8.595 -19.584 1.00 61.06 116 GLY A N 1
ATOM 891 C CA . GLY A 1 116 ? 9.420 -7.691 -20.478 1.00 61.06 116 GLY A CA 1
ATOM 892 C C . GLY A 1 116 ? 10.945 -7.759 -20.358 1.00 61.06 116 GLY A C 1
ATOM 893 O O . GLY A 1 116 ? 11.618 -6.878 -20.904 1.00 61.06 116 GLY A O 1
ATOM 894 N N . GLY A 1 117 ? 11.461 -8.739 -19.605 1.00 52.91 117 GLY A N 1
ATOM 895 C CA . GLY A 1 117 ? 12.889 -9.056 -19.494 1.00 52.91 117 GLY A CA 1
ATOM 896 C C . GLY A 1 117 ? 13.442 -9.742 -20.734 1.00 52.91 117 GLY A C 1
ATOM 897 O O . GLY A 1 117 ? 12.721 -10.584 -21.310 1.00 52.91 117 GLY A O 1
#